Protein AF-A0A537XVN5-F1 (afdb_monomer_lite)

Structure (mmCIF, N/CA/C/O backbone):
data_AF-A0A537XVN5-F1
#
_entry.id   AF-A0A537XVN5-F1
#
loop_
_atom_site.group_PDB
_atom_site.id
_atom_site.type_symbol
_atom_site.label_atom_id
_atom_site.label_alt_id
_atom_site.label_comp_id
_atom_site.label_asym_id
_atom_site.label_entity_id
_atom_site.label_seq_id
_atom_site.pdbx_PDB_ins_code
_atom_site.Cartn_x
_atom_site.Cartn_y
_atom_site.Cartn_z
_atom_site.occupancy
_atom_site.B_iso_or_equiv
_atom_site.auth_seq_id
_atom_site.auth_comp_id
_atom_site.auth_asym_id
_atom_site.auth_atom_id
_atom_site.pdbx_PDB_model_num
ATOM 1 N N . LEU A 1 1 ? 11.186 -3.081 -6.498 1.00 90.81 1 LEU A N 1
ATOM 2 C CA . LEU A 1 1 ? 12.212 -2.265 -5.815 1.00 90.81 1 LEU A CA 1
ATOM 3 C C . LEU A 1 1 ? 13.295 -1.783 -6.780 1.00 90.81 1 LEU A C 1
ATOM 5 O O . LEU A 1 1 ? 13.361 -0.587 -7.015 1.00 90.81 1 LEU A O 1
ATOM 9 N N . ILE A 1 2 ? 14.070 -2.690 -7.386 1.00 94.69 2 ILE A N 1
ATOM 10 C CA . ILE A 1 2 ? 15.257 -2.375 -8.210 1.00 94.69 2 ILE A CA 1
ATOM 11 C C . ILE A 1 2 ? 15.019 -1.301 -9.280 1.00 94.69 2 ILE A C 1
ATOM 13 O O . ILE A 1 2 ? 15.841 -0.406 -9.423 1.00 94.69 2 ILE A O 1
ATOM 17 N N . HIS A 1 3 ? 13.881 -1.330 -9.981 1.00 94.94 3 HIS A N 1
ATOM 18 C CA . HIS A 1 3 ? 13.539 -0.286 -10.953 1.00 94.94 3 HIS A CA 1
ATOM 19 C C . HIS A 1 3 ? 13.621 1.135 -10.358 1.00 94.94 3 HIS A C 1
ATOM 21 O O . HIS A 1 3 ? 14.253 1.998 -10.954 1.00 94.94 3 HIS A O 1
ATOM 27 N N . ARG A 1 4 ? 13.068 1.374 -9.155 1.00 96.31 4 ARG A N 1
ATOM 28 C CA . ARG A 1 4 ? 13.145 2.694 -8.501 1.00 96.31 4 ARG A CA 1
ATOM 29 C C . ARG A 1 4 ? 14.574 3.067 -8.102 1.00 96.31 4 ARG A C 1
ATOM 31 O O . ARG A 1 4 ? 14.929 4.231 -8.205 1.00 96.31 4 ARG A O 1
ATOM 38 N N . LEU A 1 5 ? 15.385 2.098 -7.671 1.00 96.50 5 LEU A N 1
ATOM 39 C CA . LEU A 1 5 ? 16.788 2.336 -7.314 1.00 96.50 5 LEU A CA 1
ATOM 40 C C . LEU A 1 5 ? 17.613 2.770 -8.530 1.00 96.50 5 LEU A C 1
ATOM 42 O O . LEU A 1 5 ? 18.343 3.750 -8.444 1.00 96.50 5 LEU A O 1
ATOM 46 N N . ARG A 1 6 ? 17.419 2.111 -9.679 1.00 96.44 6 ARG A N 1
ATOM 47 C CA . ARG A 1 6 ? 18.060 2.490 -10.950 1.00 96.44 6 ARG A CA 1
ATOM 48 C C . ARG A 1 6 ? 17.659 3.894 -11.407 1.00 96.44 6 ARG A C 1
ATOM 50 O O . ARG A 1 6 ? 18.498 4.622 -11.912 1.00 96.44 6 ARG A O 1
ATOM 57 N N . VAL A 1 7 ? 16.397 4.286 -11.204 1.00 97.31 7 VAL A N 1
ATOM 58 C CA . VAL A 1 7 ? 15.934 5.655 -11.497 1.00 97.31 7 VAL A CA 1
ATOM 59 C C . VAL A 1 7 ? 16.574 6.675 -10.549 1.00 97.31 7 VAL A C 1
ATOM 61 O O . VAL A 1 7 ? 16.975 7.745 -10.988 1.00 97.31 7 VAL A O 1
ATOM 64 N N . ALA A 1 8 ? 16.681 6.351 -9.258 1.00 97.69 8 ALA A N 1
ATOM 65 C CA . ALA A 1 8 ? 17.221 7.259 -8.247 1.00 97.69 8 ALA A CA 1
ATOM 66 C C . ALA A 1 8 ? 18.754 7.402 -8.296 1.00 97.69 8 ALA A C 1
ATOM 68 O O . ALA A 1 8 ? 19.276 8.444 -7.913 1.00 97.69 8 ALA A O 1
ATOM 69 N N . GLN A 1 9 ? 19.477 6.366 -8.731 1.00 97.56 9 GLN A N 1
ATOM 70 C CA . GLN A 1 9 ? 20.940 6.361 -8.847 1.00 97.56 9 GLN A CA 1
ATOM 71 C C . GLN A 1 9 ? 21.380 5.703 -10.167 1.00 97.56 9 GLN A C 1
ATOM 73 O O . GLN A 1 9 ? 21.823 4.553 -10.158 1.00 97.56 9 GLN A O 1
ATOM 78 N N . PRO A 1 10 ? 21.279 6.413 -11.306 1.00 96.62 10 PRO A N 1
ATOM 79 C CA . PRO A 1 10 ? 21.539 5.836 -12.629 1.00 96.62 10 PRO A CA 1
ATOM 80 C C . PRO A 1 10 ? 22.984 5.374 -12.849 1.00 96.62 10 PRO A C 1
ATOM 82 O O . PRO A 1 10 ? 23.223 4.464 -13.634 1.00 96.62 10 PRO A O 1
ATOM 85 N N . GLU A 1 11 ? 23.943 5.984 -12.150 1.00 97.94 11 GLU A N 1
ATOM 86 C CA . GLU A 1 11 ? 25.372 5.663 -12.271 1.00 97.94 11 GLU A CA 1
ATOM 87 C C . GLU A 1 11 ? 25.772 4.363 -11.560 1.00 97.94 11 GLU A C 1
ATOM 89 O O . GLU A 1 11 ? 26.900 3.897 -11.710 1.00 97.94 11 GLU A O 1
ATOM 94 N N . ARG A 1 12 ? 24.875 3.773 -10.758 1.00 96.31 12 ARG A N 1
ATOM 95 C CA . ARG A 1 12 ? 25.161 2.550 -10.003 1.00 96.31 12 ARG A CA 1
ATOM 96 C C . ARG A 1 12 ? 24.435 1.352 -10.585 1.00 96.31 12 ARG A C 1
ATOM 98 O O . ARG A 1 12 ? 23.255 1.411 -10.931 1.00 96.31 12 ARG A O 1
ATOM 105 N N . GLU A 1 13 ? 25.130 0.222 -10.597 1.00 96.44 13 GLU A N 1
ATOM 106 C CA . GLU A 1 13 ? 24.529 -1.055 -10.948 1.00 96.44 13 GLU A CA 1
ATOM 107 C C . GLU A 1 13 ? 23.836 -1.685 -9.733 1.00 96.44 13 GLU A C 1
ATOM 109 O O . GLU A 1 13 ? 24.417 -1.839 -8.659 1.00 96.44 13 GLU A O 1
ATOM 114 N N . PHE A 1 14 ? 22.572 -2.073 -9.915 1.00 96.75 14 PHE A N 1
ATOM 115 C CA . PHE A 1 14 ? 21.783 -2.782 -8.909 1.00 96.75 14 PHE A CA 1
ATOM 116 C C . PHE A 1 14 ? 21.501 -4.209 -9.380 1.00 96.75 14 PHE A C 1
ATOM 118 O O . PHE A 1 14 ? 20.719 -4.413 -10.322 1.00 96.75 14 PHE A O 1
ATOM 125 N N . ILE A 1 15 ? 22.107 -5.170 -8.682 1.00 95.81 15 ILE A N 1
ATOM 126 C CA . ILE A 1 15 ? 21.997 -6.611 -8.929 1.00 95.81 15 ILE A CA 1
ATOM 127 C C . ILE A 1 15 ? 20.930 -7.199 -7.999 1.00 95.81 15 ILE A C 1
ATOM 129 O O . ILE A 1 15 ? 20.907 -6.920 -6.798 1.00 95.81 15 ILE A O 1
ATOM 133 N N . ALA A 1 16 ? 20.015 -7.995 -8.549 1.00 95.50 16 ALA A N 1
ATOM 134 C CA . ALA A 1 16 ? 19.003 -8.676 -7.754 1.00 95.50 16 ALA A CA 1
ATOM 135 C C . ALA A 1 16 ? 19.627 -9.845 -6.983 1.00 95.50 16 ALA A C 1
ATOM 137 O O . ALA A 1 16 ? 20.261 -10.703 -7.583 1.00 95.50 16 ALA A O 1
ATOM 138 N N . ALA A 1 17 ? 19.379 -9.930 -5.673 1.00 95.38 17 ALA A N 1
ATOM 139 C CA . ALA A 1 17 ? 19.760 -11.115 -4.899 1.00 95.38 17 ALA A CA 1
ATOM 140 C C . ALA A 1 17 ? 18.975 -12.368 -5.340 1.00 95.38 17 ALA A C 1
ATOM 142 O O . ALA A 1 17 ? 19.488 -13.479 -5.300 1.00 95.38 17 ALA A O 1
ATOM 143 N N . ASN A 1 18 ? 17.722 -12.181 -5.765 1.00 96.12 18 ASN A N 1
ATOM 144 C CA . ASN A 1 18 ? 16.885 -13.209 -6.371 1.00 96.12 18 ASN A CA 1
ATOM 145 C C . ASN A 1 18 ? 15.891 -12.538 -7.330 1.00 96.12 18 ASN A C 1
ATOM 147 O O . ASN A 1 18 ? 15.053 -11.743 -6.900 1.00 96.12 18 ASN A O 1
ATOM 151 N N . GLU A 1 19 ? 15.961 -12.857 -8.619 1.00 93.00 19 GLU A N 1
ATOM 152 C CA . GLU A 1 19 ? 15.059 -12.289 -9.632 1.00 93.00 19 GLU A CA 1
ATOM 153 C C . GLU A 1 19 ? 13.612 -12.784 -9.496 1.00 93.00 19 GLU A C 1
ATOM 155 O O . GLU A 1 19 ? 12.674 -12.071 -9.853 1.00 93.00 19 GLU A O 1
ATOM 160 N N . ALA A 1 20 ? 13.411 -13.961 -8.899 1.00 94.56 20 ALA A N 1
ATOM 161 C CA . ALA A 1 20 ? 12.093 -14.524 -8.630 1.00 94.56 20 ALA A CA 1
ATOM 162 C C . ALA A 1 20 ? 11.428 -13.944 -7.367 1.00 94.56 20 ALA A C 1
ATOM 164 O O . ALA A 1 20 ? 10.290 -14.304 -7.060 1.00 94.56 20 ALA A O 1
ATOM 165 N N . ALA A 1 21 ? 12.093 -13.040 -6.630 1.00 95.75 21 ALA A N 1
ATOM 166 C CA . ALA A 1 21 ? 11.539 -12.384 -5.444 1.00 95.75 21 ALA A CA 1
ATOM 167 C C . ALA A 1 21 ? 10.455 -11.353 -5.820 1.00 95.75 21 ALA A C 1
ATOM 169 O O . ALA A 1 21 ? 10.647 -10.134 -5.765 1.00 95.75 21 ALA A O 1
ATOM 170 N N . ILE A 1 22 ? 9.288 -11.861 -6.217 1.00 94.69 22 ILE A N 1
ATOM 171 C CA . ILE A 1 22 ? 8.145 -11.083 -6.689 1.00 94.69 22 ILE A CA 1
ATOM 172 C C . ILE A 1 22 ? 6.952 -11.338 -5.768 1.00 94.69 22 ILE A C 1
ATOM 174 O O . ILE A 1 22 ? 6.427 -12.445 -5.683 1.00 94.69 22 ILE A O 1
ATOM 178 N N . CYS A 1 23 ? 6.459 -10.284 -5.115 1.00 96.38 23 CYS A N 1
ATOM 179 C CA . CYS A 1 23 ? 5.209 -10.362 -4.366 1.00 96.38 23 CYS A CA 1
ATOM 180 C C . CYS A 1 23 ? 4.017 -10.376 -5.334 1.00 96.38 23 CYS A C 1
ATOM 182 O O . CYS A 1 23 ? 3.690 -9.352 -5.940 1.00 96.38 23 CYS A O 1
ATOM 184 N N . ARG A 1 24 ? 3.342 -11.528 -5.451 1.00 96.62 24 ARG A N 1
ATOM 185 C CA . ARG A 1 24 ? 2.139 -11.687 -6.287 1.00 96.62 24 ARG A CA 1
ATOM 186 C C . ARG A 1 24 ? 1.066 -10.646 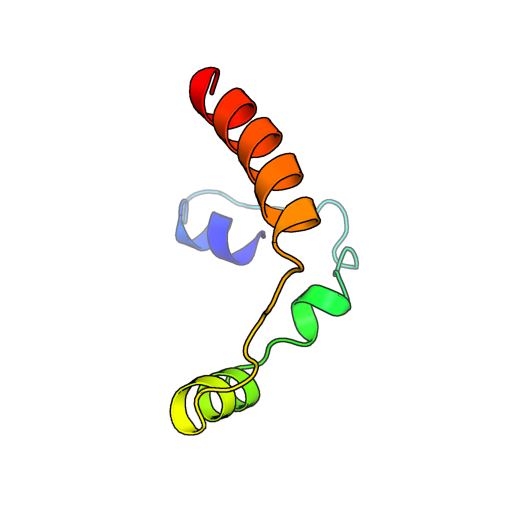-5.948 1.00 96.62 24 ARG A C 1
ATOM 188 O O . ARG A 1 24 ? 0.494 -10.064 -6.862 1.00 96.62 24 ARG A O 1
ATOM 195 N N . TYR A 1 25 ? 0.832 -10.366 -4.663 1.00 97.38 25 TYR A N 1
ATOM 196 C CA . TYR A 1 25 ? -0.203 -9.419 -4.239 1.00 97.38 25 TYR A CA 1
ATOM 197 C C . TYR A 1 25 ? 0.087 -7.982 -4.686 1.00 97.38 25 TYR A C 1
ATOM 199 O O . TYR A 1 25 ? -0.806 -7.311 -5.193 1.00 97.38 25 TYR A O 1
ATOM 207 N N . MET A 1 26 ? 1.348 -7.536 -4.620 1.00 97.00 26 MET A N 1
ATOM 208 C CA . MET A 1 26 ? 1.736 -6.219 -5.150 1.00 97.00 26 MET A CA 1
ATOM 209 C C . MET A 1 26 ? 1.496 -6.104 -6.660 1.00 97.00 26 MET A C 1
ATOM 211 O O . MET A 1 26 ? 1.241 -5.013 -7.162 1.00 97.00 26 MET A O 1
ATOM 215 N N . LYS A 1 27 ? 1.588 -7.218 -7.395 1.00 96.44 27 LYS A N 1
ATOM 216 C CA . LYS A 1 27 ? 1.386 -7.267 -8.851 1.00 96.44 27 LYS A CA 1
ATOM 217 C C . LYS A 1 27 ? -0.077 -7.380 -9.276 1.00 96.44 27 LYS A C 1
ATOM 219 O O . LYS A 1 27 ? -0.348 -7.353 -10.470 1.00 96.44 27 LYS A O 1
ATOM 224 N N . MET A 1 28 ? -1.019 -7.451 -8.335 1.00 97.62 28 MET A N 1
ATOM 225 C CA . MET A 1 28 ? -2.449 -7.363 -8.656 1.00 97.62 28 MET A CA 1
ATOM 226 C C . MET A 1 28 ? -2.881 -5.942 -9.049 1.00 97.62 28 MET A C 1
ATOM 228 O O . MET A 1 28 ? -3.910 -5.791 -9.712 1.00 97.62 28 MET A O 1
ATOM 232 N N . ILE A 1 29 ? -2.100 -4.928 -8.656 1.00 97.88 29 ILE A N 1
ATOM 233 C CA . ILE A 1 29 ? -2.282 -3.520 -9.025 1.00 97.88 29 ILE A CA 1
ATOM 234 C C . ILE A 1 29 ? -1.729 -3.320 -10.442 1.00 97.88 29 ILE A C 1
ATOM 236 O O . ILE A 1 29 ? -0.557 -3.595 -10.702 1.00 97.88 29 ILE A O 1
ATOM 240 N N . THR A 1 30 ? -2.574 -2.839 -11.355 1.00 98.25 30 THR A N 1
ATOM 241 C CA . THR A 1 30 ? -2.241 -2.623 -12.776 1.00 98.25 30 THR A CA 1
ATOM 242 C C . THR A 1 30 ? -2.715 -1.237 -13.2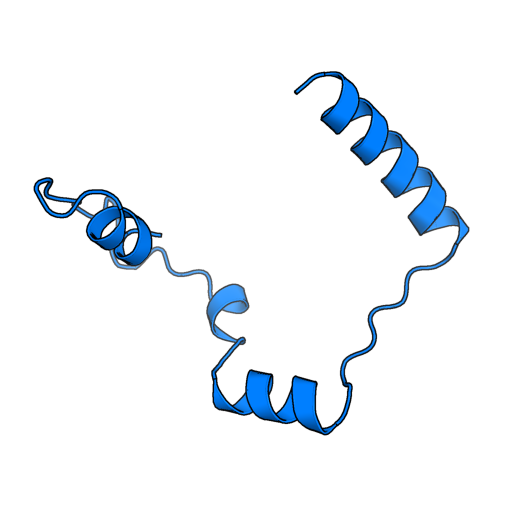22 1.00 98.25 30 THR A C 1
ATOM 244 O O . THR A 1 30 ? -3.631 -0.708 -12.588 1.00 98.25 30 THR A O 1
ATOM 247 N N . PRO A 1 31 ? -2.132 -0.642 -14.282 1.00 98.38 31 PRO A N 1
ATOM 248 C CA . PRO A 1 31 ? -2.562 0.662 -14.789 1.00 98.38 31 PRO A CA 1
ATOM 249 C C . PRO A 1 31 ? -4.055 0.731 -15.134 1.00 98.38 31 PRO A C 1
ATOM 251 O O . PRO A 1 31 ? -4.711 1.686 -14.735 1.00 98.38 31 PRO A O 1
ATOM 254 N N . ASP A 1 32 ? -4.603 -0.302 -15.779 1.00 98.44 32 ASP A N 1
ATOM 255 C CA . ASP A 1 32 ? -6.024 -0.344 -16.156 1.00 98.44 32 ASP A CA 1
ATOM 256 C C . ASP A 1 32 ? -6.927 -0.345 -14.917 1.00 98.44 32 ASP A C 1
ATOM 258 O O . ASP A 1 32 ? -7.816 0.491 -14.785 1.00 98.44 32 ASP A O 1
ATOM 262 N N . LYS A 1 33 ? -6.624 -1.200 -13.930 1.00 98.12 33 LYS A N 1
ATOM 263 C CA . LYS A 1 33 ? -7.373 -1.222 -12.662 1.00 98.12 33 LYS A CA 1
ATOM 264 C C . LYS A 1 33 ? -7.247 0.084 -11.878 1.00 98.12 33 LYS A C 1
ATOM 266 O O . LYS A 1 33 ? -8.192 0.475 -11.202 1.00 98.12 33 LYS A O 1
ATOM 271 N N . LEU A 1 34 ? -6.088 0.744 -11.931 1.00 98.25 34 LEU A N 1
ATOM 272 C CA . LEU A 1 34 ? -5.893 2.048 -11.296 1.00 98.25 34 LEU A CA 1
ATOM 273 C C . LEU A 1 34 ? -6.753 3.120 -11.975 1.00 98.25 34 LEU A C 1
ATOM 275 O O . LEU A 1 34 ? -7.382 3.923 -11.292 1.00 98.25 34 LEU A O 1
ATOM 279 N N . LEU A 1 35 ? -6.800 3.121 -13.307 1.00 98.56 35 LEU A N 1
ATOM 280 C CA . LEU A 1 35 ? -7.649 4.028 -14.070 1.00 98.56 35 LEU A CA 1
ATOM 281 C C . LEU A 1 35 ? -9.129 3.833 -13.718 1.00 98.56 35 LEU A C 1
ATOM 283 O O . LEU A 1 35 ? -9.831 4.816 -13.481 1.00 98.56 35 LEU A O 1
ATOM 287 N N . ASP A 1 36 ? -9.583 2.583 -13.638 1.00 98.56 36 ASP A N 1
ATOM 288 C CA . ASP A 1 36 ? -10.961 2.255 -13.265 1.00 98.56 36 ASP A CA 1
ATOM 289 C C . ASP A 1 36 ? -11.273 2.663 -11.821 1.00 98.56 36 ASP A C 1
ATOM 291 O O . ASP A 1 36 ? -12.304 3.284 -11.565 1.00 98.56 36 ASP A O 1
ATOM 295 N N . SER A 1 37 ? -10.350 2.394 -10.893 1.00 98.44 37 SER A N 1
ATOM 296 C CA . SER A 1 37 ? -10.437 2.803 -9.487 1.00 98.44 37 SER A CA 1
ATOM 297 C C . SER A 1 37 ? -10.652 4.313 -9.347 1.00 98.44 37 SER A C 1
ATOM 299 O O . SER A 1 37 ? -11.559 4.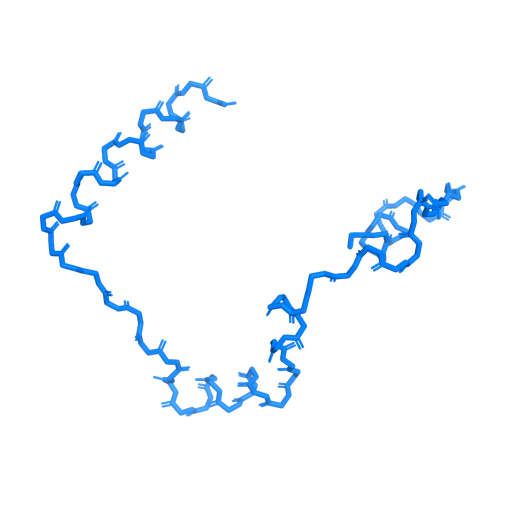746 -8.635 1.00 98.44 37 SER A O 1
ATOM 301 N N . LEU A 1 38 ? -9.885 5.115 -10.093 1.00 98.38 38 LEU A N 1
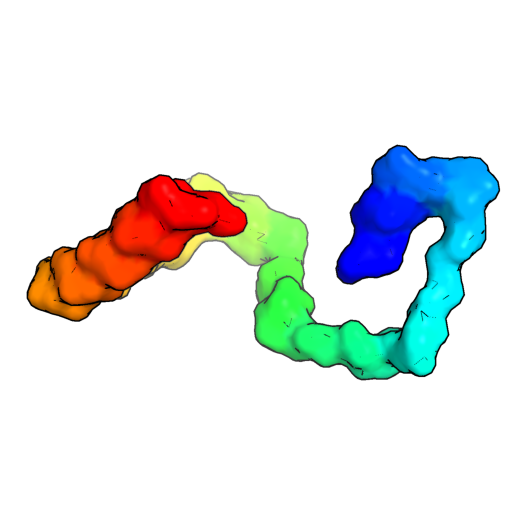ATOM 302 C CA . LEU A 1 38 ? -10.000 6.575 -10.088 1.00 98.38 38 LEU A CA 1
ATOM 303 C C . LEU A 1 38 ? -11.292 7.072 -10.751 1.00 98.38 38 LEU A C 1
ATOM 305 O O . LEU A 1 38 ? -11.920 7.997 -10.245 1.00 98.38 38 LEU A O 1
ATOM 309 N N . ARG A 1 39 ? -11.698 6.475 -11.878 1.00 98.62 39 ARG A N 1
ATOM 310 C CA . ARG A 1 39 ? -12.905 6.886 -12.619 1.00 98.62 39 ARG A CA 1
ATOM 311 C C . ARG A 1 39 ? -14.193 6.580 -11.871 1.00 98.62 39 ARG A C 1
ATOM 313 O O . ARG A 1 39 ? -15.139 7.357 -11.945 1.00 98.62 39 ARG A O 1
ATOM 320 N N . LEU A 1 40 ? -14.234 5.431 -11.208 1.00 98.56 40 LEU A N 1
ATOM 321 C CA . LEU A 1 40 ? -15.426 4.919 -10.539 1.00 98.56 40 LEU A CA 1
ATOM 322 C C . LEU A 1 40 ? -15.440 5.236 -9.037 1.00 98.56 40 LEU A C 1
ATOM 324 O O . LEU A 1 40 ? -16.430 4.940 -8.377 1.00 98.56 40 LEU A O 1
ATOM 328 N N . ASN A 1 41 ? -14.368 5.836 -8.507 1.00 97.62 41 ASN A N 1
ATOM 329 C CA . ASN A 1 41 ? -14.169 6.103 -7.081 1.00 97.62 41 ASN A CA 1
ATOM 330 C C . ASN A 1 41 ? -14.342 4.845 -6.207 1.00 97.62 41 ASN A C 1
ATOM 332 O O . ASN A 1 41 ? -15.028 4.846 -5.187 1.00 97.62 41 ASN A O 1
ATOM 336 N N . ILE A 1 42 ? -13.718 3.750 -6.637 1.00 97.19 42 ILE A N 1
ATOM 337 C CA . ILE A 1 42 ? -13.668 2.462 -5.933 1.00 97.19 42 ILE A CA 1
ATOM 338 C C . ILE A 1 42 ? -12.202 2.076 -5.735 1.00 97.19 42 ILE A C 1
ATOM 340 O O . ILE A 1 42 ? -11.338 2.506 -6.483 1.00 97.19 42 ILE A O 1
ATOM 344 N N . HIS A 1 43 ? -11.816 1.268 -4.764 1.00 96.00 43 HIS A N 1
ATOM 345 C CA . HIS A 1 43 ? -12.609 0.524 -3.799 1.00 96.00 43 HIS A CA 1
ATOM 346 C C . HIS A 1 43 ? -12.470 1.199 -2.438 1.00 96.00 43 HIS A C 1
ATOM 348 O O . HIS A 1 43 ? -11.365 1.236 -1.898 1.00 96.00 43 HIS A O 1
ATOM 354 N N . GLU A 1 44 ? -13.561 1.752 -1.907 1.00 97.75 44 GLU A N 1
ATOM 355 C CA . GLU A 1 44 ? -13.532 2.412 -0.603 1.00 97.75 44 GLU A CA 1
ATOM 356 C C . GLU A 1 44 ? -13.040 1.440 0.479 1.00 97.75 44 GLU A C 1
ATOM 358 O O . GLU A 1 44 ? -13.518 0.309 0.588 1.00 97.75 44 GLU A O 1
ATOM 363 N N . VAL A 1 45 ? -12.047 1.881 1.254 1.00 97.62 45 VAL A N 1
ATOM 364 C CA . VAL A 1 45 ? -11.479 1.110 2.361 1.00 97.62 45 VAL A CA 1
ATOM 365 C C . VAL A 1 45 ? -12.048 1.663 3.657 1.00 97.62 45 VAL A C 1
ATOM 367 O O . VAL A 1 45 ? -11.729 2.785 4.047 1.00 97.62 45 VAL A O 1
ATOM 370 N N . THR A 1 46 ? -12.859 0.861 4.338 1.00 97.75 46 THR A N 1
ATOM 371 C CA . THR A 1 46 ? -13.403 1.177 5.659 1.00 97.75 46 THR A CA 1
ATOM 372 C C . THR A 1 46 ? -12.770 0.286 6.722 1.00 97.75 46 THR A C 1
ATOM 374 O O . THR A 1 46 ? -12.328 -0.834 6.457 1.00 97.75 46 THR A O 1
ATOM 377 N N . VAL A 1 47 ? -12.681 0.811 7.940 1.00 98.00 47 VAL A N 1
ATOM 378 C CA . VAL A 1 47 ? -12.170 0.099 9.113 1.00 98.00 47 VAL A CA 1
ATOM 379 C C . VAL A 1 47 ? -13.101 0.421 10.271 1.00 98.00 47 VAL A C 1
ATOM 381 O O . VAL A 1 47 ? -13.470 1.581 10.447 1.00 98.00 47 VAL A O 1
ATOM 384 N N . GLU A 1 48 ? -13.465 -0.591 11.057 1.00 98.56 48 GLU A N 1
ATOM 385 C CA . GLU A 1 48 ? -14.283 -0.400 12.257 1.00 98.56 48 GLU A CA 1
ATOM 386 C C . GLU A 1 48 ? -13.644 0.640 13.196 1.00 98.56 48 GLU A C 1
ATOM 388 O O . GLU A 1 48 ? -12.437 0.541 13.453 1.00 98.56 48 GLU A O 1
ATOM 393 N N . PRO A 1 49 ? -14.408 1.616 13.731 1.00 98.38 49 PRO A N 1
ATOM 394 C CA . PRO A 1 49 ? -13.846 2.740 14.483 1.00 98.38 49 PRO A CA 1
ATOM 395 C C . PRO A 1 49 ? -12.930 2.318 15.636 1.00 98.38 49 PRO A C 1
ATOM 397 O O . PRO A 1 49 ? -11.820 2.828 15.762 1.00 98.38 49 PRO A O 1
ATOM 400 N N . GLU A 1 50 ? -13.331 1.313 16.417 1.00 98.38 50 GLU A N 1
ATOM 401 C CA . GLU A 1 50 ? -12.542 0.830 17.556 1.00 98.38 50 GLU A CA 1
ATOM 402 C C . GLU A 1 50 ? -11.199 0.211 17.118 1.00 98.38 50 GLU A C 1
ATOM 404 O O . GLU A 1 50 ? -10.162 0.404 17.760 1.00 98.38 50 GLU A O 1
ATOM 409 N N . VAL A 1 51 ? -11.190 -0.501 15.985 1.00 98.50 51 VAL A N 1
ATOM 410 C CA . VAL A 1 51 ? -9.964 -1.060 15.395 1.00 98.50 51 VAL A CA 1
ATOM 411 C C . VAL A 1 51 ? -9.077 0.065 14.867 1.00 98.50 51 VAL A C 1
ATOM 413 O O . VAL A 1 51 ? -7.868 0.060 15.117 1.00 98.50 51 VAL A O 1
ATOM 416 N N . ALA A 1 52 ? -9.670 1.040 14.173 1.00 98.56 52 ALA A N 1
ATOM 417 C CA . ALA A 1 52 ? -8.962 2.190 13.630 1.00 98.56 52 ALA A CA 1
ATOM 418 C C . ALA A 1 52 ? -8.294 3.016 14.737 1.00 98.56 52 ALA A C 1
ATOM 420 O O . ALA A 1 52 ? -7.123 3.362 14.601 1.00 98.56 52 ALA A O 1
ATOM 421 N N . ASP A 1 53 ? -8.986 3.277 15.845 1.00 98.62 53 ASP A N 1
ATOM 422 C CA . ASP A 1 53 ? -8.468 4.079 16.958 1.00 98.62 53 ASP A CA 1
ATOM 423 C C . ASP A 1 53 ? -7.283 3.398 17.651 1.00 98.62 53 ASP A C 1
ATOM 425 O O . ASP A 1 53 ? -6.247 4.023 17.904 1.00 98.62 53 ASP A O 1
ATOM 429 N N . A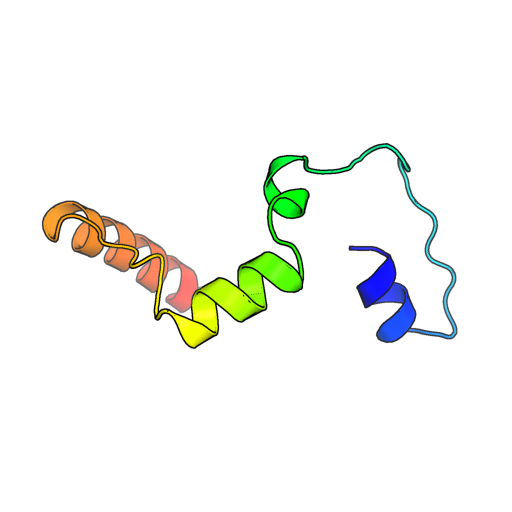RG A 1 54 ? -7.384 2.085 17.890 1.00 98.44 54 ARG A N 1
ATOM 430 C CA . ARG A 1 54 ? -6.284 1.308 18.479 1.00 98.44 54 ARG A CA 1
ATOM 431 C C . ARG A 1 54 ? -5.066 1.238 17.561 1.00 98.44 54 ARG A C 1
ATOM 433 O O . ARG A 1 54 ? -3.939 1.401 18.032 1.00 98.44 54 ARG A O 1
ATOM 440 N N . ALA A 1 55 ? -5.281 0.992 16.268 1.00 98.44 55 ALA A N 1
ATOM 441 C CA . ALA A 1 55 ? -4.205 0.970 15.280 1.00 98.44 55 ALA A CA 1
ATOM 442 C C . ALA A 1 55 ? -3.553 2.353 15.134 1.00 98.44 55 ALA A C 1
ATOM 444 O O . ALA A 1 55 ? -2.324 2.450 15.097 1.00 98.44 55 ALA A O 1
ATOM 445 N N . ARG A 1 56 ? -4.359 3.421 15.124 1.00 98.50 56 ARG A N 1
ATOM 446 C CA . ARG A 1 56 ? -3.888 4.804 15.020 1.00 98.50 56 ARG A CA 1
ATOM 447 C C . ARG A 1 56 ? -2.955 5.160 16.171 1.00 98.50 56 ARG A C 1
ATOM 449 O O . ARG A 1 56 ? -1.854 5.616 15.899 1.00 98.50 56 ARG A O 1
ATOM 456 N N . LEU A 1 57 ? -3.319 4.849 17.417 1.00 98.50 57 LEU A N 1
ATOM 457 C CA . LEU A 1 57 ? -2.455 5.111 18.576 1.00 98.50 57 LEU A CA 1
ATOM 458 C C . LEU A 1 57 ? -1.073 4.444 18.446 1.00 98.50 57 LEU A C 1
ATOM 460 O O . LEU A 1 57 ? -0.052 5.044 18.787 1.00 98.50 57 LEU A O 1
ATOM 464 N N . ALA A 1 58 ? -1.021 3.196 17.972 1.00 98.31 58 ALA A N 1
ATOM 465 C CA . ALA A 1 58 ? 0.247 2.497 17.761 1.00 98.31 58 ALA A CA 1
ATOM 466 C C . ALA A 1 58 ? 1.091 3.162 16.658 1.00 98.31 58 ALA A C 1
ATOM 468 O O . ALA A 1 58 ? 2.292 3.360 16.842 1.00 98.31 58 ALA A O 1
ATOM 469 N N . ILE A 1 59 ? 0.458 3.544 15.545 1.00 98.25 59 ILE A N 1
ATOM 470 C CA . ILE A 1 59 ? 1.117 4.219 14.418 1.00 98.25 59 ILE A CA 1
ATOM 471 C C . ILE A 1 59 ? 1.614 5.612 14.829 1.00 98.25 59 ILE A C 1
ATOM 473 O O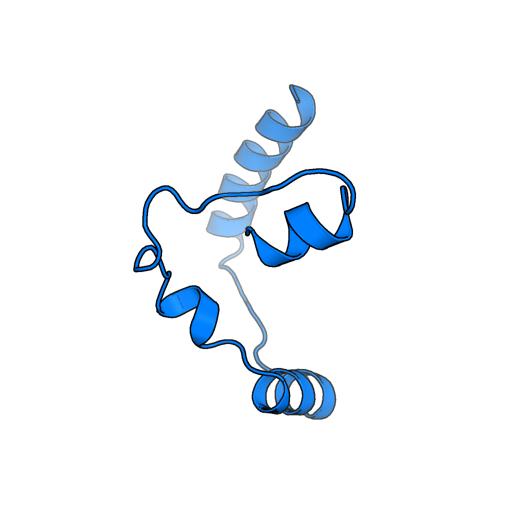 . ILE A 1 59 ? 2.745 5.969 14.517 1.00 98.25 59 ILE A O 1
ATOM 477 N N . GLU A 1 60 ? 0.820 6.381 15.573 1.00 98.50 60 GLU A N 1
ATOM 478 C CA . GLU A 1 60 ? 1.199 7.708 16.075 1.00 98.50 60 GLU A CA 1
ATOM 479 C C . GLU A 1 60 ? 2.410 7.636 17.010 1.00 98.50 60 GLU A C 1
ATOM 481 O O . GLU A 1 60 ? 3.333 8.440 16.889 1.00 98.50 60 GLU A O 1
ATOM 486 N N . ARG A 1 61 ? 2.458 6.635 17.897 1.00 98.31 61 ARG A N 1
ATOM 487 C CA . ARG A 1 61 ? 3.625 6.396 18.761 1.00 98.31 61 ARG A CA 1
ATOM 488 C C . ARG A 1 61 ? 4.874 6.020 17.968 1.00 98.31 61 ARG A C 1
ATOM 490 O O . ARG A 1 61 ? 5.948 6.494 18.316 1.00 98.31 61 ARG A O 1
ATOM 497 N N . MET A 1 62 ? 4.735 5.192 16.928 1.00 98.19 62 MET A N 1
ATOM 498 C CA . MET A 1 62 ? 5.837 4.852 16.019 1.00 98.19 62 MET A CA 1
ATOM 499 C C . MET A 1 62 ? 6.363 6.112 15.320 1.00 98.19 62 MET A C 1
ATOM 501 O O . MET A 1 62 ? 7.555 6.383 15.363 1.00 98.19 62 MET A O 1
ATOM 505 N N . ILE A 1 63 ? 5.476 6.935 14.755 1.00 98.19 63 ILE A N 1
ATOM 506 C CA . ILE A 1 63 ? 5.859 8.182 14.075 1.00 98.19 63 ILE A CA 1
ATOM 507 C C . ILE A 1 63 ? 6.557 9.158 15.032 1.00 98.19 63 ILE A C 1
ATOM 509 O O . ILE A 1 63 ? 7.511 9.821 14.634 1.00 98.19 63 ILE A O 1
ATOM 513 N N . ALA A 1 64 ? 6.115 9.240 16.289 1.00 98.19 64 ALA A N 1
ATOM 514 C CA . ALA A 1 64 ? 6.696 10.144 17.279 1.00 98.19 64 ALA A CA 1
ATOM 515 C C . ALA A 1 64 ? 8.166 9.833 17.624 1.00 98.19 64 ALA A C 1
ATOM 517 O O . ALA A 1 64 ? 8.844 10.701 18.174 1.00 98.19 64 ALA A O 1
ATOM 518 N N . ILE A 1 65 ? 8.652 8.623 17.323 1.00 96.81 65 ILE A N 1
ATOM 519 C CA . ILE A 1 65 ? 10.021 8.190 17.641 1.00 96.81 65 ILE A CA 1
ATOM 520 C C . ILE A 1 65 ? 10.928 7.998 16.413 1.00 96.81 65 ILE A C 1
ATOM 522 O O . ILE A 1 65 ? 12.133 7.839 16.604 1.00 96.81 65 ILE A O 1
ATOM 526 N N . GLY A 1 66 ? 10.387 8.075 15.191 1.00 80.19 66 GLY A N 1
ATOM 527 C CA . GLY A 1 66 ? 11.133 7.955 13.926 1.00 80.19 66 GLY A CA 1
ATOM 528 C C . GLY A 1 66 ? 11.354 6.521 13.463 1.00 80.19 66 GLY A C 1
ATOM 529 O O . GLY A 1 66 ? 12.406 6.289 12.828 1.00 80.19 66 GLY A O 1
#

Secondary structure (DSSP, 8-state):
-HHHHHHH-TTS----S-TT---TTGGG--HHHHHHHHHHT-------HHHHHHHHHHHHHHHHH-

Radius of gyration: 18.13 Å; chains: 1; bounding box: 41×25×35 Å

Foldseek 3Di:
DVVVVCVVCVPDDDDDPDPPPDDPVVVVDDPVVVVVCVVVVDDDDDDDPVVVVVVVVVVVVVVVVD

pLDDT: mean 96.98, std 2.56, range [80.19, 98.62]

Sequence (66 aa):
LIHRLRVAQPEREFIAANEAAICRYMKMITPDKLLDSLRLNIHEVTVEPEVADRARLAIERMIAIG